Protein AF-A0A9P9FZH4-F1 (afdb_monomer)

Solvent-accessible surface area (backbone atoms only — not comparable to full-atom values): 9993 Å² total; per-residue (Å²): 110,67,66,57,53,44,53,37,50,55,49,49,55,73,72,46,87,49,68,69,57,41,52,52,48,51,55,50,45,52,50,50,52,54,50,51,53,52,52,52,53,48,64,69,59,36,30,50,53,58,65,38,77,80,45,44,87,72,70,79,65,95,58,54,59,61,61,64,65,61,56,51,52,54,56,50,53,52,49,52,53,52,47,54,51,64,53,46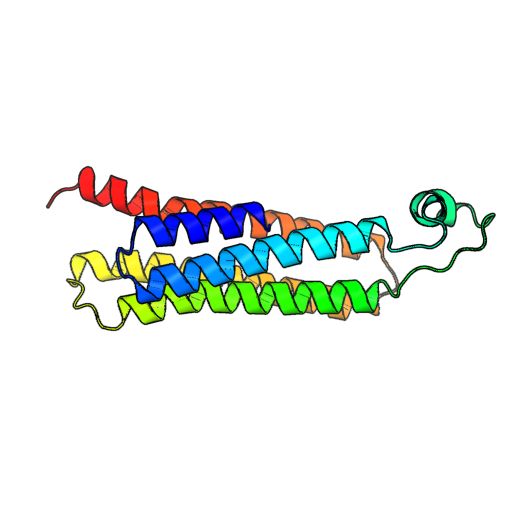,52,59,52,67,67,49,68,82,51,92,70,58,75,89,60,43,61,64,54,51,51,55,50,51,52,50,51,51,52,49,51,52,55,50,52,51,51,53,48,56,66,57,52,77,76,50,97,57,65,72,67,52,52,53,56,52,50,52,55,52,50,53,50,52,53,53,50,50,53,61,49,47,47,66,57,50,51,56,50,48,56,64,76,54,76,125

Organism: Fusarium solani (NCBI:txid169388)

Sequence (174 aa):
MATTKISIQLGFLRIFPSTTFRRLVISCIVFTVVWGVVSSIIFMLQCKPVSFVWRGWTGMESGSCLSTSALIWSTSVIAIITDILMLTMPVFQLWPLPIPLRKKPLVIFMLCIGLFVTIISIIRLYAIARYQYSTNMTYNVTSLALWSVIEADMSGVCACLPQARLLLSRWFPK

Nearest PDB structures (foldseek):
  8dt0-assembly1_A  TM=6.603E-01  e=5.816E+00  synthetic construct
  8dt0-assembly2_B  TM=6.629E-01  e=6.144E+00  synthetic construct
  5o0t-assembly1_A  TM=4.994E-01  e=7.651E+00  Cylindrospermum stagnale PCC 7417

Radius of gyration: 20.05 Å; Cα contacts (8 Å, |Δi|>4): 86; chains: 1; bounding box: 49×26×64 Å

Structure (mmCIF, N/CA/C/O backbone):
data_AF-A0A9P9FZH4-F1
#
_entry.id   AF-A0A9P9FZH4-F1
#
loop_
_atom_site.group_PDB
_atom_site.id
_atom_site.type_symbol
_atom_site.label_atom_id
_atom_site.label_alt_id
_atom_site.label_comp_id
_atom_site.label_asym_id
_atom_site.label_entity_id
_atom_site.label_seq_id
_atom_site.pdbx_PDB_ins_code
_atom_site.Cartn_x
_atom_site.Cartn_y
_atom_site.Cartn_z
_atom_site.occupancy
_atom_site.B_iso_or_equiv
_atom_site.auth_seq_id
_atom_site.auth_comp_id
_atom_site.auth_asym_id
_atom_site.auth_atom_id
_atom_site.pdbx_PDB_model_num
ATOM 1 N N . MET A 1 1 ? 2.489 -8.148 -4.907 1.00 63.28 1 MET A N 1
ATOM 2 C CA . MET A 1 1 ? 2.103 -6.796 -4.432 1.00 63.28 1 MET A CA 1
ATOM 3 C C . MET A 1 1 ? 0.627 -6.490 -4.665 1.00 63.28 1 MET A C 1
ATOM 5 O O . MET A 1 1 ? -0.042 -6.135 -3.710 1.00 63.28 1 MET A O 1
ATOM 9 N N . ALA A 1 2 ? 0.069 -6.657 -5.872 1.00 69.50 2 ALA A N 1
ATOM 10 C CA . ALA A 1 2 ? -1.365 -6.397 -6.088 1.00 69.50 2 ALA A CA 1
ATOM 11 C C . ALA A 1 2 ? -2.283 -7.245 -5.176 1.00 69.50 2 ALA A C 1
ATOM 13 O O . ALA A 1 2 ? -3.222 -6.722 -4.587 1.00 69.50 2 ALA A O 1
ATOM 14 N N . THR A 1 3 ? -1.962 -8.526 -4.975 1.00 73.94 3 THR A N 1
ATOM 15 C CA . THR A 1 3 ? -2.713 -9.443 -4.100 1.00 73.94 3 THR A CA 1
ATOM 16 C C . THR A 1 3 ? -2.743 -9.010 -2.633 1.00 73.94 3 THR A C 1
ATOM 18 O O . THR A 1 3 ? -3.805 -9.037 -2.021 1.00 73.94 3 THR A O 1
ATOM 21 N N . THR A 1 4 ? -1.621 -8.552 -2.067 1.00 74.12 4 THR A N 1
ATOM 22 C CA . THR A 1 4 ? -1.583 -8.046 -0.683 1.00 74.12 4 THR A CA 1
ATOM 23 C C . THR A 1 4 ? -2.388 -6.756 -0.532 1.00 74.12 4 THR A C 1
ATOM 25 O O . THR A 1 4 ? -3.141 -6.625 0.432 1.00 74.12 4 THR A O 1
ATOM 28 N N . LYS A 1 5 ? -2.315 -5.843 -1.512 1.00 74.50 5 LYS A N 1
ATOM 29 C CA . LYS A 1 5 ? -3.118 -4.607 -1.518 1.00 74.50 5 LYS A CA 1
ATOM 30 C C . LYS A 1 5 ? -4.622 -4.899 -1.537 1.00 74.50 5 LYS A C 1
ATOM 32 O O . LYS A 1 5 ? -5.367 -4.335 -0.735 1.00 74.50 5 LYS A O 1
ATOM 37 N N . ILE A 1 6 ? -5.048 -5.841 -2.380 1.00 81.25 6 ILE A N 1
ATOM 38 C CA . ILE A 1 6 ? -6.447 -6.283 -2.461 1.00 81.25 6 ILE A CA 1
ATOM 39 C C . ILE A 1 6 ? -6.897 -6.902 -1.130 1.00 81.25 6 ILE A C 1
ATOM 41 O O . ILE A 1 6 ? -7.966 -6.553 -0.633 1.00 81.25 6 ILE A O 1
ATOM 45 N N . SER A 1 7 ? -6.080 -7.755 -0.501 1.00 82.00 7 SER A N 1
ATOM 46 C CA . SER A 1 7 ? -6.400 -8.344 0.810 1.00 82.00 7 SER A CA 1
ATOM 47 C C . SER A 1 7 ? -6.629 -7.286 1.896 1.00 82.00 7 SER A C 1
ATOM 49 O O . SER A 1 7 ? -7.578 -7.400 2.674 1.00 82.00 7 SER A O 1
ATOM 51 N N . ILE A 1 8 ? -5.809 -6.229 1.932 1.00 78.44 8 ILE A N 1
ATOM 52 C CA . ILE A 1 8 ? -5.971 -5.114 2.880 1.00 78.44 8 ILE A CA 1
ATOM 53 C C . ILE A 1 8 ? -7.282 -4.359 2.613 1.00 78.44 8 ILE A C 1
ATOM 55 O O . ILE A 1 8 ? -8.052 -4.110 3.541 1.00 78.44 8 ILE A O 1
ATOM 59 N N . GLN A 1 9 ? -7.575 -4.039 1.348 1.00 80.06 9 GLN A N 1
ATOM 60 C CA . GLN A 1 9 ? -8.806 -3.341 0.954 1.00 80.06 9 GLN A CA 1
ATOM 61 C C . GLN A 1 9 ? -10.068 -4.168 1.266 1.00 80.06 9 GLN A C 1
ATOM 63 O O . GLN A 1 9 ? -11.061 -3.633 1.764 1.00 80.06 9 GLN A O 1
ATOM 68 N N . LEU A 1 10 ? -10.025 -5.486 1.056 1.00 80.75 10 LEU A N 1
ATOM 69 C CA . LEU A 1 10 ? -11.089 -6.404 1.479 1.00 80.75 10 LEU A CA 1
ATOM 70 C C . LEU A 1 10 ? -11.243 -6.430 3.008 1.00 80.75 10 LEU A C 1
ATOM 72 O O . LEU A 1 10 ? -12.362 -6.467 3.521 1.00 80.75 10 LEU A O 1
ATOM 76 N N . GLY A 1 11 ? -10.133 -6.344 3.745 1.00 74.81 11 GLY A N 1
ATOM 77 C CA . GLY A 1 11 ? -10.140 -6.149 5.193 1.00 74.81 11 GLY A CA 1
ATOM 78 C C . GLY A 1 11 ? -10.876 -4.870 5.605 1.00 74.81 11 GLY A C 1
ATOM 79 O O . GLY A 1 11 ? -11.726 -4.915 6.494 1.00 74.81 11 GLY A O 1
ATOM 80 N N . PHE A 1 12 ? -10.625 -3.749 4.922 1.00 75.50 12 PHE A N 1
ATOM 81 C CA . PHE A 1 12 ? -11.320 -2.481 5.176 1.00 75.50 12 PHE A CA 1
ATOM 82 C C . PHE A 1 12 ? -12.830 -2.570 4.941 1.00 75.50 12 PHE A C 1
ATOM 84 O O . PHE A 1 12 ? -13.594 -2.076 5.771 1.00 75.50 12 PHE A O 1
ATOM 91 N N . LEU A 1 13 ? -13.265 -3.261 3.882 1.00 78.12 13 LEU A N 1
ATOM 92 C CA . LEU A 1 13 ? -14.685 -3.521 3.610 1.00 78.12 13 LEU A CA 1
ATOM 93 C C . LEU A 1 13 ? -15.382 -4.308 4.725 1.00 78.12 13 LEU A C 1
ATOM 95 O O . LEU A 1 13 ? -16.578 -4.132 4.944 1.00 78.12 13 LEU A O 1
ATOM 99 N N . ARG A 1 14 ? -14.648 -5.176 5.429 1.00 76.19 14 ARG A N 1
ATOM 100 C CA . ARG A 1 14 ? -15.184 -5.968 6.543 1.00 76.19 14 ARG A CA 1
ATOM 101 C C . ARG A 1 14 ? -15.272 -5.176 7.850 1.00 76.19 14 ARG A C 1
ATOM 103 O O . ARG A 1 14 ? -16.124 -5.476 8.679 1.00 76.19 14 ARG A O 1
ATOM 110 N N . ILE A 1 15 ? -14.383 -4.204 8.054 1.00 72.75 15 ILE A N 1
ATOM 111 C CA . ILE A 1 15 ? -14.270 -3.444 9.310 1.00 72.75 15 ILE A CA 1
ATOM 112 C C . ILE A 1 15 ? -15.222 -2.250 9.336 1.00 72.75 15 ILE A C 1
ATOM 114 O O . ILE A 1 15 ? -15.811 -1.961 10.376 1.00 72.75 15 ILE A O 1
ATOM 118 N N . PHE A 1 16 ? -15.360 -1.546 8.212 1.00 72.69 16 PHE A N 1
ATOM 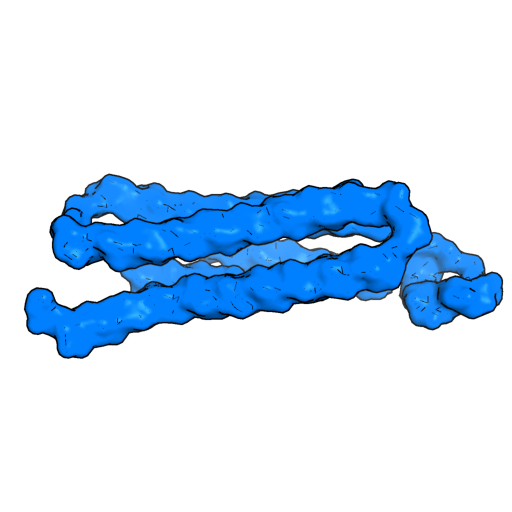119 C CA . PHE A 1 16 ? -16.130 -0.311 8.136 1.00 72.69 16 PHE A CA 1
ATOM 120 C C . PHE A 1 16 ? -17.433 -0.535 7.354 1.00 72.69 16 PHE A C 1
ATOM 122 O O . PHE A 1 16 ? -17.391 -0.701 6.136 1.00 72.69 16 PHE A O 1
ATOM 129 N N . PRO A 1 17 ? -18.605 -0.501 8.014 1.00 68.69 17 PRO A N 1
ATOM 130 C CA . PRO A 1 17 ? -19.893 -0.735 7.358 1.00 68.69 17 PRO A CA 1
ATOM 131 C C . PRO A 1 17 ? -20.431 0.478 6.573 1.00 68.69 17 PRO A C 1
ATOM 133 O O . PRO A 1 17 ? -21.545 0.425 6.055 1.00 68.69 17 PRO A O 1
ATOM 136 N N . SER A 1 18 ? -19.693 1.591 6.481 1.00 79.19 18 SER A N 1
ATOM 137 C CA . SER A 1 18 ? -20.186 2.818 5.847 1.00 79.19 18 SER A CA 1
ATOM 138 C C . SER A 1 18 ? -20.304 2.673 4.320 1.00 79.19 18 SER A C 1
ATOM 140 O O . SER A 1 18 ? -19.391 2.224 3.625 1.00 79.19 18 SER A O 1
ATOM 142 N N . THR A 1 19 ? -21.456 3.067 3.769 1.00 78.88 19 THR A N 1
ATOM 143 C CA . THR A 1 19 ? -21.816 2.837 2.356 1.00 78.88 19 THR A CA 1
ATOM 144 C C . THR A 1 19 ? -20.996 3.676 1.372 1.00 78.88 19 THR A C 1
ATOM 146 O O . THR A 1 19 ? -20.657 3.199 0.286 1.00 78.88 19 THR A O 1
ATOM 149 N N . THR A 1 20 ? -20.640 4.910 1.740 1.00 80.25 20 THR A N 1
ATOM 150 C CA . THR A 1 20 ? -19.774 5.792 0.936 1.00 80.25 20 THR A CA 1
ATOM 151 C C . THR A 1 20 ? -18.342 5.267 0.889 1.00 80.25 20 THR A C 1
ATOM 153 O O . THR A 1 20 ? -17.756 5.161 -0.186 1.00 80.25 20 THR A O 1
ATOM 156 N N . PHE A 1 21 ? -17.807 4.845 2.037 1.00 80.06 21 PHE A N 1
ATOM 157 C CA . PHE A 1 21 ? -16.478 4.245 2.135 1.00 80.06 21 PHE A CA 1
ATOM 158 C C . PHE A 1 21 ? -16.396 2.935 1.352 1.00 80.06 21 PHE A C 1
ATOM 160 O O . PHE A 1 21 ? -15.462 2.728 0.586 1.00 80.06 21 PHE A O 1
ATOM 167 N N . ARG A 1 22 ? -17.421 2.083 1.462 1.00 83.38 22 ARG A N 1
ATOM 168 C CA . ARG A 1 22 ? -17.516 0.836 0.698 1.00 83.38 22 ARG A CA 1
ATOM 169 C C . ARG A 1 22 ? -17.435 1.071 -0.810 1.00 83.38 22 ARG A C 1
ATOM 171 O O . ARG A 1 22 ? -16.709 0.347 -1.484 1.00 83.38 22 ARG A O 1
ATOM 178 N N . ARG A 1 23 ? -18.132 2.085 -1.338 1.00 85.81 23 ARG A N 1
ATOM 179 C CA . ARG A 1 23 ? -18.036 2.447 -2.763 1.00 85.81 23 ARG A CA 1
ATOM 180 C C . ARG A 1 23 ? -16.624 2.887 -3.145 1.00 85.81 23 ARG A C 1
ATOM 182 O O . ARG A 1 23 ? -16.103 2.384 -4.133 1.00 85.81 23 ARG A O 1
ATOM 189 N N . LEU A 1 24 ? -15.989 3.745 -2.343 1.00 85.50 24 LEU A N 1
ATOM 190 C CA . LEU A 1 24 ? -14.608 4.179 -2.586 1.00 85.50 24 LEU A CA 1
ATOM 191 C C . LEU A 1 24 ? -13.628 2.998 -2.586 1.00 85.50 24 LEU A C 1
ATOM 193 O O . LEU A 1 24 ? -12.857 2.848 -3.527 1.00 85.50 24 LEU A O 1
ATOM 197 N N . VAL A 1 25 ? -13.696 2.117 -1.584 1.00 85.81 25 VAL A N 1
ATOM 198 C CA . VAL A 1 25 ? -12.810 0.946 -1.489 1.00 85.81 25 VAL A CA 1
ATOM 199 C C . VAL A 1 25 ? -13.001 0.003 -2.677 1.00 85.81 25 VAL A C 1
ATOM 201 O O . VAL A 1 25 ? -12.013 -0.443 -3.256 1.00 85.81 25 VAL A O 1
ATOM 204 N N . ILE A 1 26 ? -14.245 -0.272 -3.085 1.00 86.88 26 ILE A N 1
ATOM 205 C CA . ILE A 1 26 ? -14.526 -1.120 -4.254 1.00 86.88 26 ILE A CA 1
ATOM 206 C C . ILE A 1 26 ? -13.953 -0.495 -5.529 1.00 86.88 26 ILE A C 1
ATOM 208 O O . ILE A 1 26 ? -13.287 -1.199 -6.286 1.00 86.88 26 ILE A O 1
ATOM 212 N N . SER A 1 27 ? -14.132 0.812 -5.746 1.00 88.56 27 SER A N 1
ATOM 213 C CA . SER A 1 27 ? -13.535 1.510 -6.893 1.00 88.56 27 SER A CA 1
ATOM 214 C C . SER A 1 27 ? -12.013 1.348 -6.933 1.00 88.56 27 SER A C 1
ATOM 216 O O . SER A 1 27 ? -11.436 1.122 -7.994 1.00 88.56 27 SER A O 1
ATOM 218 N N . CYS A 1 28 ? -11.352 1.391 -5.776 1.00 86.62 28 CYS A N 1
ATOM 219 C CA . CYS A 1 28 ? -9.901 1.237 -5.678 1.00 86.62 28 CYS A CA 1
ATOM 220 C C . CYS A 1 28 ? -9.426 -0.200 -5.871 1.00 86.62 28 CYS A C 1
ATOM 222 O O . CYS A 1 28 ? -8.361 -0.407 -6.453 1.00 86.62 28 CYS A O 1
ATOM 224 N N . ILE A 1 29 ? -10.211 -1.187 -5.435 1.00 86.44 29 ILE A N 1
ATOM 225 C CA . ILE A 1 29 ? -9.956 -2.601 -5.734 1.00 86.44 29 ILE A CA 1
ATOM 226 C C . ILE A 1 29 ? -10.036 -2.817 -7.244 1.00 86.44 29 ILE A C 1
ATOM 228 O O . ILE A 1 29 ? -9.096 -3.350 -7.830 1.00 86.44 29 ILE A O 1
ATOM 232 N N . VAL A 1 30 ? -11.116 -2.356 -7.885 1.00 90.00 30 VAL A N 1
ATOM 233 C CA . VAL A 1 30 ? -11.301 -2.482 -9.339 1.00 90.00 30 VAL A CA 1
ATOM 234 C C . VAL A 1 30 ? -10.144 -1.819 -10.079 1.00 90.00 30 VAL A C 1
ATOM 236 O O . VAL A 1 30 ? -9.533 -2.451 -10.936 1.00 90.00 30 VAL A O 1
ATOM 239 N N . PHE A 1 31 ? -9.776 -0.593 -9.701 1.00 89.56 31 PHE A N 1
ATOM 240 C CA . PHE A 1 31 ? -8.636 0.109 -10.289 1.00 89.56 31 PHE A CA 1
ATOM 241 C C . PHE A 1 31 ? -7.326 -0.682 -10.148 1.00 89.56 31 PHE A C 1
ATOM 243 O O . PHE A 1 31 ? -6.590 -0.842 -11.118 1.00 89.56 31 PHE A O 1
ATOM 250 N N . THR A 1 32 ? -7.058 -1.226 -8.958 1.00 86.62 32 THR A N 1
ATOM 251 C CA . THR A 1 32 ? -5.836 -1.994 -8.672 1.00 86.62 32 THR A CA 1
ATOM 252 C C . THR A 1 32 ? -5.776 -3.288 -9.487 1.00 86.62 32 THR A C 1
ATOM 254 O O . THR A 1 32 ? -4.718 -3.639 -10.007 1.00 86.62 32 THR A O 1
ATOM 257 N N . VAL A 1 33 ? -6.908 -3.985 -9.630 1.00 87.88 33 VAL A N 1
ATOM 258 C CA . VAL A 1 33 ? -7.020 -5.206 -10.441 1.00 87.88 33 VAL A CA 1
ATOM 259 C C . VAL A 1 33 ? -6.808 -4.890 -11.917 1.00 87.88 33 VAL A C 1
ATOM 261 O O . VAL A 1 33 ? -5.969 -5.520 -12.555 1.00 87.88 33 VAL A O 1
ATOM 264 N N . VAL A 1 34 ? -7.515 -3.890 -12.449 1.00 89.62 34 VAL A N 1
ATOM 265 C CA . VAL A 1 34 ? -7.397 -3.483 -13.856 1.00 89.62 34 VAL A CA 1
ATOM 266 C C . VAL A 1 34 ? -5.961 -3.077 -14.169 1.00 89.62 34 VAL A C 1
ATOM 268 O O . VAL A 1 34 ? -5.376 -3.586 -15.123 1.00 89.62 34 VAL A O 1
ATOM 271 N N . TRP A 1 35 ? -5.355 -2.230 -13.334 1.00 86.56 35 TRP A N 1
ATOM 272 C CA . TRP A 1 35 ? -3.967 -1.818 -13.518 1.00 86.56 35 TRP A CA 1
ATOM 273 C C . TRP A 1 35 ? -2.985 -2.995 -13.431 1.00 86.56 35 TRP A C 1
ATOM 275 O O . TRP A 1 35 ? -2.056 -3.092 -14.234 1.00 86.56 35 TRP A O 1
ATOM 285 N N . GLY A 1 36 ? -3.197 -3.926 -12.497 1.00 83.44 36 GLY A N 1
ATOM 286 C CA . GLY A 1 36 ? -2.380 -5.134 -12.369 1.00 83.44 36 GLY A CA 1
ATOM 287 C C . GLY A 1 36 ? -2.440 -6.028 -13.611 1.00 83.44 36 GLY A C 1
ATOM 288 O O . GLY A 1 36 ? -1.410 -6.514 -14.075 1.00 83.44 36 GLY A O 1
ATOM 289 N N . VAL A 1 37 ? -3.627 -6.202 -14.194 1.00 87.56 37 VAL A N 1
ATOM 290 C CA . VAL A 1 37 ? -3.810 -6.985 -15.425 1.00 87.56 37 VAL A CA 1
ATOM 291 C C . VAL A 1 37 ? -3.160 -6.282 -16.617 1.00 87.56 37 VAL A C 1
ATOM 293 O O . VAL A 1 37 ? -2.382 -6.901 -17.341 1.00 87.56 37 VAL A O 1
ATOM 296 N N . VAL A 1 38 ? -3.411 -4.982 -16.791 1.00 87.38 38 VAL A N 1
ATOM 297 C CA . VAL A 1 38 ? -2.845 -4.186 -17.892 1.00 87.38 38 VAL A CA 1
ATOM 298 C C . VAL A 1 38 ? -1.318 -4.180 -17.840 1.00 87.38 38 VAL A C 1
ATOM 300 O O . VAL A 1 38 ? -0.670 -4.482 -18.840 1.00 87.38 38 VAL A O 1
ATOM 303 N N . SER A 1 39 ? -0.731 -3.904 -16.674 1.00 83.50 39 SER A N 1
ATOM 304 C CA . SER A 1 39 ? 0.727 -3.915 -16.504 1.00 83.50 39 SER A CA 1
ATOM 305 C C . SER A 1 39 ? 1.334 -5.293 -16.776 1.00 83.50 39 SER A C 1
ATOM 307 O O . SER A 1 39 ? 2.373 -5.367 -17.426 1.00 83.50 39 SER A O 1
ATOM 309 N N . SER A 1 40 ? 0.667 -6.381 -16.376 1.00 83.31 40 SER A N 1
ATOM 310 C CA . SER A 1 40 ? 1.119 -7.747 -16.676 1.00 83.31 40 SER A CA 1
ATOM 311 C C . SER A 1 40 ? 1.137 -8.028 -18.182 1.00 83.31 40 SER A C 1
ATOM 313 O O . SER A 1 40 ? 2.109 -8.579 -18.693 1.00 83.31 40 SER A O 1
ATOM 315 N N . ILE A 1 41 ? 0.098 -7.610 -18.911 1.00 84.25 41 ILE A N 1
ATOM 316 C CA . ILE A 1 41 ? 0.022 -7.777 -20.371 1.00 84.25 41 ILE A CA 1
ATOM 317 C C . ILE A 1 41 ? 1.112 -6.956 -21.067 1.00 84.25 41 ILE A C 1
ATOM 319 O O . ILE A 1 41 ? 1.791 -7.464 -21.957 1.00 84.25 41 ILE A O 1
ATOM 323 N N . ILE A 1 42 ? 1.314 -5.706 -20.641 1.00 83.38 42 ILE A N 1
ATOM 324 C CA . ILE A 1 42 ? 2.363 -4.841 -21.191 1.00 83.38 42 ILE A CA 1
ATOM 325 C C . ILE A 1 42 ? 3.746 -5.451 -20.949 1.00 83.38 42 ILE A C 1
ATOM 327 O O . ILE A 1 42 ? 4.571 -5.447 -21.854 1.00 83.38 42 ILE A O 1
ATOM 331 N N . PHE A 1 43 ? 3.987 -6.016 -19.765 1.00 77.44 43 PHE A N 1
ATOM 332 C CA . PHE A 1 43 ? 5.257 -6.663 -19.442 1.00 77.44 43 PHE A CA 1
ATOM 333 C C . PHE A 1 43 ? 5.505 -7.912 -20.301 1.00 77.44 43 PHE A C 1
ATOM 335 O O . PHE A 1 43 ? 6.618 -8.128 -20.773 1.00 77.44 43 PHE A O 1
ATOM 342 N N . MET A 1 44 ? 4.463 -8.704 -20.572 1.00 77.88 44 MET A N 1
ATOM 343 C CA . MET A 1 44 ? 4.546 -9.866 -21.471 1.00 77.88 44 MET A CA 1
ATOM 344 C C . MET A 1 44 ? 4.812 -9.466 -22.930 1.00 77.88 44 MET A C 1
ATOM 346 O O . MET A 1 44 ? 5.491 -10.186 -23.658 1.00 77.88 44 MET A O 1
ATOM 350 N N . LEU A 1 45 ? 4.300 -8.309 -23.359 1.00 79.06 45 LEU A N 1
ATOM 351 C CA . LEU A 1 45 ? 4.411 -7.795 -24.729 1.00 79.06 45 LEU A CA 1
ATOM 352 C C . LEU A 1 45 ? 5.437 -6.658 -24.864 1.00 79.06 45 LEU A C 1
ATOM 354 O O . LEU A 1 45 ? 5.400 -5.904 -25.838 1.00 79.06 45 LEU A O 1
ATOM 358 N N . GLN A 1 46 ? 6.355 -6.527 -23.903 1.00 74.12 46 GLN A N 1
ATOM 359 C CA . GLN A 1 46 ? 7.276 -5.389 -23.827 1.00 74.12 46 GLN A CA 1
ATOM 360 C C . GLN A 1 46 ? 8.293 -5.340 -24.974 1.00 74.12 46 GLN A C 1
ATOM 362 O O . GLN A 1 46 ? 8.828 -4.272 -25.256 1.00 74.12 46 GLN A O 1
ATOM 367 N N . CYS A 1 47 ? 8.553 -6.459 -25.657 1.00 77.81 47 CYS A N 1
ATOM 368 C CA . CYS A 1 47 ? 9.457 -6.513 -26.804 1.00 77.81 47 CYS A CA 1
ATOM 369 C C . CYS A 1 47 ? 8.775 -7.099 -28.037 1.00 77.81 47 CYS A C 1
ATOM 371 O O . CYS A 1 47 ? 7.973 -8.031 -27.946 1.00 77.81 47 CYS A O 1
ATOM 373 N N . LYS A 1 48 ? 9.136 -6.560 -29.205 1.00 73.62 48 LYS A N 1
ATOM 374 C CA . LYS A 1 48 ? 8.757 -7.097 -30.510 1.00 73.62 48 LYS A CA 1
ATOM 375 C C . LYS A 1 48 ? 10.021 -7.492 -31.285 1.00 73.62 48 LYS A C 1
ATOM 377 O O . LYS A 1 48 ? 10.820 -6.605 -31.593 1.00 73.62 48 LYS A O 1
ATOM 382 N N . PRO A 1 49 ? 10.196 -8.778 -31.640 1.00 75.00 49 PRO A N 1
ATOM 383 C CA . PRO A 1 49 ? 9.376 -9.945 -31.271 1.00 75.00 49 PRO A CA 1
ATOM 384 C C . PRO A 1 49 ? 9.518 -10.338 -29.785 1.00 75.00 49 PRO A C 1
ATOM 386 O O . PRO A 1 49 ? 10.525 -10.037 -29.153 1.00 75.00 49 PRO A O 1
ATOM 389 N N . VAL A 1 50 ? 8.532 -11.051 -29.220 1.00 70.44 50 VAL A N 1
ATOM 390 C CA . VAL A 1 50 ? 8.567 -11.511 -27.808 1.00 70.44 50 VAL A CA 1
ATOM 391 C C . VAL A 1 50 ? 9.746 -12.463 -27.549 1.00 70.44 50 VAL A C 1
ATOM 393 O O . VAL A 1 50 ? 10.275 -12.502 -26.439 1.00 70.44 50 VAL A O 1
ATOM 396 N N . SER A 1 51 ? 10.216 -13.183 -28.580 1.00 68.25 51 SER A N 1
ATOM 397 C CA . SER A 1 51 ? 11.426 -14.022 -28.516 1.00 68.25 51 SER A CA 1
ATOM 398 C C . SER A 1 51 ? 12.666 -13.236 -28.089 1.00 68.25 51 SER A C 1
ATOM 400 O O . SER A 1 51 ? 13.548 -13.792 -27.432 1.00 68.25 51 SER A O 1
ATOM 402 N N . PHE A 1 52 ? 12.695 -11.934 -28.380 1.00 68.56 52 PHE A N 1
ATOM 403 C CA . PHE A 1 52 ? 13.817 -11.055 -28.096 1.00 68.56 52 PHE A CA 1
ATOM 404 C C . PHE A 1 52 ? 14.045 -10.834 -26.593 1.00 68.56 52 PHE A C 1
ATOM 406 O O . PHE A 1 52 ? 15.178 -10.603 -26.188 1.00 68.56 52 PHE A O 1
ATOM 413 N N . VAL A 1 53 ? 13.020 -10.994 -25.741 1.00 67.31 53 VAL A N 1
ATOM 414 C CA . VAL A 1 53 ? 13.187 -10.921 -24.273 1.00 67.31 53 VAL A CA 1
ATOM 415 C C . VAL A 1 53 ? 14.186 -11.973 -23.775 1.00 67.31 53 VAL A C 1
ATOM 417 O O . VAL A 1 53 ? 15.002 -11.692 -22.903 1.00 67.31 53 VAL A O 1
ATOM 420 N N . TRP A 1 54 ? 14.137 -13.180 -24.342 1.00 67.88 54 TRP A N 1
ATOM 421 C CA . TRP A 1 54 ? 14.922 -14.337 -23.891 1.00 67.88 54 TRP A CA 1
ATOM 422 C C . TRP A 1 54 ? 16.170 -14.556 -24.748 1.00 67.88 54 TRP A C 1
ATOM 424 O O . TRP A 1 54 ? 17.178 -15.062 -24.264 1.00 67.88 54 TRP A O 1
ATOM 434 N N . ARG A 1 55 ? 16.104 -14.183 -26.033 1.00 65.81 55 ARG A N 1
ATOM 435 C CA . ARG A 1 55 ? 17.187 -14.374 -27.008 1.00 65.81 55 ARG A CA 1
ATOM 436 C C . ARG A 1 55 ? 18.025 -13.124 -27.253 1.00 65.81 55 ARG A C 1
ATOM 438 O O . ARG A 1 55 ? 19.105 -13.246 -27.817 1.00 65.81 55 ARG A O 1
ATOM 445 N N . GLY A 1 56 ? 17.607 -11.947 -26.788 1.00 61.44 56 GLY A N 1
ATOM 446 C CA . GLY A 1 56 ? 18.301 -10.678 -27.036 1.00 61.44 56 GLY A CA 1
ATOM 447 C C . GLY A 1 56 ? 19.745 -10.628 -26.522 1.00 61.44 56 GLY A C 1
ATOM 448 O O . GLY A 1 56 ? 20.579 -9.977 -27.142 1.00 61.44 56 GLY A O 1
ATOM 449 N N . TRP A 1 57 ? 20.080 -11.392 -25.470 1.00 64.25 57 TRP A N 1
ATOM 450 C CA . TRP A 1 57 ? 21.468 -11.590 -25.012 1.00 64.25 57 TRP A CA 1
ATOM 451 C C . TRP A 1 57 ? 22.383 -12.080 -26.141 1.00 64.25 57 TRP A C 1
ATOM 453 O O . TRP A 1 57 ? 23.552 -11.710 -26.194 1.00 64.25 57 TRP A O 1
ATOM 463 N N . THR A 1 58 ? 21.887 -12.956 -27.022 1.00 64.62 58 THR A N 1
ATOM 464 C CA . THR A 1 58 ? 22.724 -13.649 -28.019 1.00 64.62 58 THR A CA 1
ATOM 465 C C . THR A 1 58 ? 23.187 -12.751 -29.165 1.00 64.62 58 THR A C 1
ATOM 467 O O . THR A 1 58 ? 24.017 -13.182 -29.959 1.00 64.62 58 THR A O 1
ATOM 470 N N . GLY A 1 59 ? 22.675 -11.517 -29.267 1.00 62.41 59 GLY A N 1
ATOM 471 C CA . GLY A 1 59 ? 23.076 -10.542 -30.289 1.00 62.41 59 GLY A CA 1
ATOM 472 C C . GLY A 1 59 ? 22.702 -10.913 -31.732 1.00 62.41 59 GLY A C 1
ATOM 473 O O . GLY A 1 59 ? 23.037 -10.170 -32.647 1.00 62.41 59 GLY A O 1
ATOM 474 N N . MET A 1 60 ? 22.018 -12.044 -31.944 1.00 58.47 60 MET A N 1
ATOM 475 C CA . MET A 1 60 ? 21.687 -12.599 -33.266 1.00 58.47 60 MET A CA 1
ATOM 476 C C . MET A 1 60 ? 20.316 -12.169 -33.809 1.00 58.47 60 MET A C 1
ATOM 478 O O . MET A 1 60 ? 20.092 -12.250 -35.012 1.00 58.47 60 MET A O 1
ATOM 482 N N . GLU A 1 61 ? 19.397 -11.710 -32.956 1.00 59.00 61 GLU A N 1
ATOM 483 C CA . GLU A 1 61 ? 18.071 -11.231 -33.372 1.00 59.00 61 GLU A CA 1
ATOM 484 C C . GLU A 1 61 ? 18.021 -9.695 -33.298 1.00 59.00 61 GLU A C 1
ATOM 486 O O . GLU A 1 61 ? 18.507 -9.100 -32.341 1.00 59.00 61 GLU A O 1
ATOM 491 N N . SER A 1 62 ? 17.430 -9.034 -34.294 1.00 58.78 62 SER A N 1
ATOM 492 C CA . SER A 1 62 ? 17.143 -7.596 -34.270 1.00 58.78 62 SER A CA 1
ATOM 493 C C . SER A 1 62 ? 15.708 -7.372 -33.789 1.00 58.78 62 SER A C 1
ATOM 495 O O . SER A 1 62 ? 14.739 -7.610 -34.508 1.00 58.78 62 SER A O 1
ATOM 497 N N . GLY A 1 63 ? 15.568 -6.937 -32.537 1.00 64.50 63 GLY A N 1
ATOM 498 C CA . GLY A 1 63 ? 14.284 -6.635 -31.908 1.00 64.50 63 GLY A CA 1
ATOM 499 C C . GLY A 1 63 ? 14.267 -5.240 -31.295 1.00 64.50 63 GLY A C 1
ATOM 500 O O . GLY A 1 63 ? 15.306 -4.683 -30.944 1.00 64.50 63 GLY A O 1
ATOM 501 N N . SER A 1 64 ? 13.072 -4.669 -31.161 1.00 66.00 64 SER A N 1
ATOM 502 C CA . SER A 1 64 ? 12.865 -3.403 -30.459 1.00 66.00 64 SER A CA 1
ATOM 503 C C . SER A 1 64 ? 11.985 -3.646 -29.238 1.00 66.00 64 SER A C 1
ATOM 505 O O . SER A 1 64 ? 10.916 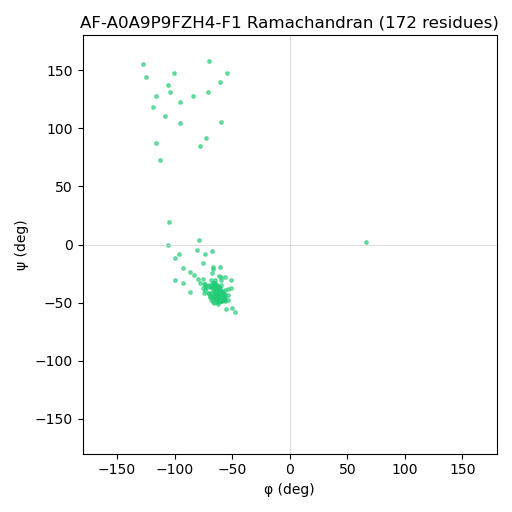-4.258 -29.332 1.00 66.00 64 SER A O 1
ATOM 507 N N . CYS A 1 65 ? 12.450 -3.190 -28.078 1.00 72.94 65 CYS A N 1
ATOM 508 C CA . CYS A 1 65 ? 11.679 -3.207 -26.842 1.00 72.94 65 CYS A CA 1
ATOM 509 C C . CYS A 1 65 ? 11.098 -1.824 -26.567 1.00 72.94 65 CYS A C 1
ATOM 511 O O . CYS A 1 65 ? 11.718 -0.804 -26.876 1.00 72.94 65 CYS A O 1
ATOM 513 N N . LEU A 1 66 ? 9.921 -1.791 -25.940 1.00 68.69 66 LEU A N 1
ATOM 514 C CA . LEU A 1 66 ? 9.446 -0.584 -25.283 1.00 68.69 66 LEU A CA 1
ATOM 515 C C . LEU A 1 66 ? 10.503 -0.109 -24.287 1.00 68.69 66 LEU A C 1
ATOM 517 O O . LEU A 1 66 ? 11.218 -0.906 -23.679 1.00 68.69 66 LEU A O 1
ATOM 521 N N . SER A 1 67 ? 10.585 1.206 -24.108 1.00 69.25 67 SER A N 1
ATOM 522 C CA . SER A 1 67 ? 11.507 1.804 -23.156 1.00 69.25 67 SER A CA 1
ATOM 523 C C . SER A 1 67 ? 11.197 1.297 -21.745 1.00 69.25 67 SER A C 1
ATOM 525 O O . SER A 1 67 ? 10.235 1.718 -21.101 1.00 69.25 67 SER A O 1
ATOM 527 N N . THR A 1 68 ? 12.046 0.398 -21.244 1.00 68.31 68 THR A N 1
ATOM 528 C CA . THR A 1 68 ? 11.957 -0.182 -19.896 1.00 68.31 68 THR A CA 1
ATOM 529 C C . THR A 1 68 ? 11.819 0.915 -18.840 1.00 68.31 68 THR A C 1
ATOM 531 O O . THR A 1 68 ? 11.022 0.812 -17.914 1.00 68.31 68 THR A O 1
ATOM 534 N N . SER A 1 69 ? 12.514 2.031 -19.059 1.00 67.44 69 SER A N 1
ATOM 535 C CA . SER A 1 69 ? 12.396 3.284 -18.319 1.00 67.44 69 SER A CA 1
ATOM 536 C C . SER A 1 69 ? 10.949 3.774 -18.176 1.00 67.44 69 SER A C 1
ATOM 538 O O . SER A 1 69 ? 10.484 3.990 -17.062 1.00 67.44 69 SER A O 1
ATOM 540 N N . ALA A 1 70 ? 10.207 3.926 -19.276 1.00 72.94 70 ALA A N 1
ATOM 541 C CA . ALA A 1 70 ? 8.847 4.466 -19.238 1.00 72.94 70 ALA A CA 1
ATOM 542 C C . ALA A 1 70 ? 7.867 3.510 -18.540 1.00 72.94 70 ALA A C 1
ATOM 544 O O . ALA A 1 70 ? 6.984 3.945 -17.794 1.00 72.94 70 ALA A O 1
ATOM 545 N N . LEU A 1 71 ? 8.050 2.201 -18.732 1.00 73.44 71 LEU A N 1
ATOM 546 C CA . LEU A 1 71 ? 7.258 1.173 -18.055 1.00 73.44 71 LEU A CA 1
ATOM 547 C C . LEU A 1 71 ? 7.493 1.179 -16.545 1.00 73.44 71 LEU A C 1
ATOM 549 O O . LEU A 1 71 ? 6.545 1.149 -15.760 1.00 73.44 71 LEU A O 1
ATOM 553 N N . ILE A 1 72 ? 8.750 1.281 -16.127 1.00 71.31 72 ILE A N 1
ATOM 554 C CA . ILE A 1 72 ? 9.117 1.346 -14.714 1.00 71.31 72 ILE A CA 1
ATOM 555 C C . ILE A 1 72 ? 8.568 2.623 -14.067 1.00 71.31 72 ILE A C 1
ATOM 557 O O . ILE A 1 72 ? 7.968 2.555 -12.995 1.00 71.31 72 ILE A O 1
ATOM 561 N N . TRP A 1 73 ? 8.713 3.780 -14.715 1.00 76.50 73 TRP A N 1
ATOM 562 C CA . TRP A 1 73 ? 8.206 5.047 -14.181 1.00 76.50 73 TRP A CA 1
ATOM 563 C C . TRP A 1 73 ? 6.683 5.038 -14.017 1.00 76.50 73 TRP A C 1
ATOM 565 O O . TRP A 1 73 ? 6.179 5.342 -12.937 1.00 76.50 73 TRP A O 1
ATOM 575 N N . SER A 1 74 ? 5.944 4.633 -15.053 1.00 79.44 74 SER A N 1
ATOM 576 C CA . SER A 1 74 ? 4.474 4.600 -15.017 1.00 79.44 74 SER A CA 1
ATOM 577 C C . SER A 1 74 ? 3.934 3.649 -13.946 1.00 79.44 74 SER A C 1
ATOM 579 O O . SER A 1 74 ? 3.080 4.032 -13.142 1.00 79.44 74 SER A O 1
ATOM 581 N N . THR A 1 75 ? 4.467 2.427 -13.879 1.00 78.06 75 THR A N 1
ATOM 582 C CA . THR A 1 75 ? 4.058 1.436 -12.871 1.00 78.06 75 THR A CA 1
ATOM 583 C C . THR A 1 75 ? 4.393 1.880 -11.452 1.00 78.06 75 THR A C 1
ATOM 585 O O . THR A 1 75 ? 3.584 1.673 -10.545 1.00 78.06 75 THR A O 1
ATOM 588 N N . SER A 1 76 ? 5.531 2.546 -11.254 1.00 75.12 76 SER A N 1
ATOM 589 C CA . SER A 1 76 ? 5.951 2.989 -9.926 1.00 75.12 76 SER A CA 1
ATOM 590 C C . SER A 1 76 ? 5.167 4.207 -9.428 1.00 75.12 76 SER A C 1
ATOM 592 O O . SER A 1 76 ? 4.799 4.252 -8.255 1.00 75.12 76 SER A O 1
ATOM 594 N N . VAL A 1 77 ? 4.832 5.160 -10.307 1.00 80.69 77 VAL A N 1
ATOM 595 C CA . VAL A 1 77 ? 3.957 6.297 -9.961 1.00 80.69 77 VAL A CA 1
ATOM 596 C C . VAL A 1 77 ? 2.583 5.799 -9.519 1.00 80.69 77 VAL A C 1
ATOM 598 O O . VAL A 1 77 ? 2.076 6.212 -8.476 1.00 80.69 77 VAL A O 1
ATOM 601 N N . ILE A 1 78 ? 1.991 4.864 -10.265 1.00 82.88 78 ILE A N 1
ATOM 602 C CA . ILE A 1 78 ? 0.670 4.326 -9.924 1.00 82.88 78 ILE A CA 1
ATOM 603 C C . ILE A 1 78 ? 0.724 3.506 -8.635 1.00 82.88 78 ILE A C 1
ATOM 605 O O . ILE A 1 78 ? -0.191 3.604 -7.815 1.00 82.88 78 ILE A O 1
ATOM 609 N N . ALA A 1 79 ? 1.812 2.768 -8.396 1.00 77.12 79 ALA A N 1
ATOM 610 C CA . ALA A 1 79 ? 2.022 2.092 -7.122 1.00 77.12 79 ALA A CA 1
ATOM 611 C C . ALA A 1 79 ? 1.976 3.086 -5.947 1.00 77.12 79 ALA A C 1
ATOM 613 O O . ALA A 1 79 ? 1.181 2.879 -5.031 1.00 77.12 79 ALA A O 1
ATOM 614 N N . ILE A 1 80 ? 2.701 4.207 -6.02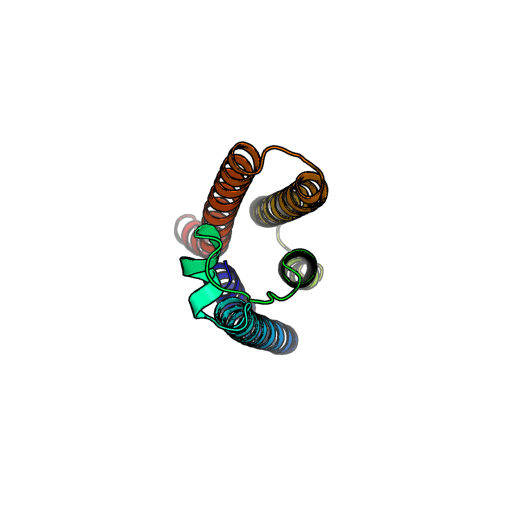7 1.00 79.12 80 ILE A N 1
ATOM 615 C CA . ILE A 1 80 ? 2.712 5.240 -4.977 1.00 79.12 80 ILE A CA 1
ATOM 616 C C . ILE A 1 80 ? 1.331 5.863 -4.779 1.00 79.12 80 ILE A C 1
ATOM 618 O O . ILE A 1 80 ? 0.880 6.001 -3.643 1.00 79.12 80 ILE A O 1
ATOM 622 N N . ILE A 1 81 ? 0.631 6.204 -5.866 1.00 83.62 81 ILE A N 1
ATOM 623 C CA . ILE A 1 81 ? -0.725 6.763 -5.779 1.00 83.62 81 ILE A CA 1
ATOM 624 C C . ILE A 1 81 ? -1.645 5.791 -5.035 1.00 83.62 81 ILE A C 1
ATOM 626 O O . ILE A 1 81 ? -2.357 6.200 -4.119 1.00 83.62 81 ILE A O 1
ATOM 630 N N . THR A 1 82 ? -1.606 4.498 -5.379 1.00 80.88 82 THR A N 1
ATOM 631 C CA . THR A 1 82 ? -2.421 3.488 -4.685 1.00 80.88 82 THR A CA 1
ATOM 632 C C . THR A 1 82 ? -2.050 3.336 -3.210 1.00 80.88 82 THR A C 1
ATOM 634 O O . THR A 1 82 ? -2.947 3.155 -2.390 1.00 80.88 82 THR A O 1
ATOM 637 N N . ASP A 1 83 ? -0.772 3.471 -2.851 1.00 80.06 83 ASP A N 1
ATOM 638 C CA . ASP A 1 83 ? -0.311 3.391 -1.460 1.00 80.06 83 ASP A CA 1
ATOM 639 C C . ASP A 1 83 ? -0.778 4.587 -0.623 1.00 80.06 83 ASP A C 1
ATOM 641 O O . ASP A 1 83 ? -1.328 4.405 0.465 1.00 80.06 83 ASP A O 1
ATOM 645 N N . ILE A 1 84 ? -0.670 5.808 -1.157 1.00 80.88 84 ILE A N 1
ATOM 646 C CA . ILE A 1 84 ? -1.197 7.021 -0.509 1.00 80.88 84 ILE A CA 1
ATOM 647 C C . ILE A 1 84 ? -2.712 6.909 -0.318 1.00 80.88 84 ILE A C 1
ATOM 649 O O . ILE A 1 84 ? -3.249 7.251 0.739 1.00 80.88 84 ILE A O 1
ATOM 653 N N . LEU A 1 85 ? -3.422 6.404 -1.325 1.00 82.00 85 LEU A N 1
ATOM 654 C CA . LEU A 1 85 ? -4.868 6.247 -1.257 1.00 82.00 85 LEU A CA 1
ATOM 655 C C . LEU A 1 85 ? -5.284 5.229 -0.182 1.00 82.00 85 LEU A C 1
ATOM 657 O O . LEU A 1 85 ? -6.212 5.472 0.589 1.00 82.00 85 LEU A O 1
ATOM 661 N N . MET A 1 86 ? -4.565 4.107 -0.089 1.00 77.44 86 MET A N 1
ATOM 662 C CA . MET A 1 86 ? -4.786 3.099 0.951 1.00 77.44 86 MET A CA 1
ATOM 663 C C . MET A 1 86 ? -4.485 3.625 2.355 1.00 77.44 86 MET A C 1
ATOM 665 O O . MET A 1 86 ? -5.165 3.226 3.298 1.00 77.44 86 MET A O 1
ATOM 669 N N . LEU A 1 87 ? -3.506 4.522 2.498 1.00 77.12 87 LEU A N 1
ATOM 670 C CA . LEU A 1 87 ? -3.153 5.139 3.774 1.00 77.12 87 LEU A CA 1
ATOM 671 C C . LEU A 1 87 ? -4.167 6.199 4.221 1.00 77.12 87 LEU A C 1
ATOM 673 O O . LEU A 1 87 ? -4.534 6.270 5.393 1.00 77.12 87 LEU A O 1
ATOM 677 N N . THR A 1 88 ? -4.637 7.022 3.288 1.00 77.31 88 THR A N 1
ATOM 678 C CA . THR A 1 88 ? -5.566 8.123 3.578 1.00 77.31 88 THR A CA 1
ATOM 679 C C . THR A 1 88 ? -6.977 7.632 3.896 1.00 77.31 88 THR A C 1
ATOM 681 O O . THR A 1 88 ? -7.624 8.180 4.789 1.00 77.31 88 THR A O 1
ATOM 684 N N . MET A 1 89 ? -7.442 6.560 3.245 1.00 78.12 89 MET A N 1
ATOM 685 C CA . MET A 1 89 ? -8.762 5.956 3.482 1.00 78.12 89 MET A CA 1
ATOM 686 C C . MET A 1 89 ? -9.111 5.723 4.966 1.00 78.12 89 MET A C 1
ATOM 688 O O . MET A 1 89 ? -10.135 6.243 5.420 1.00 7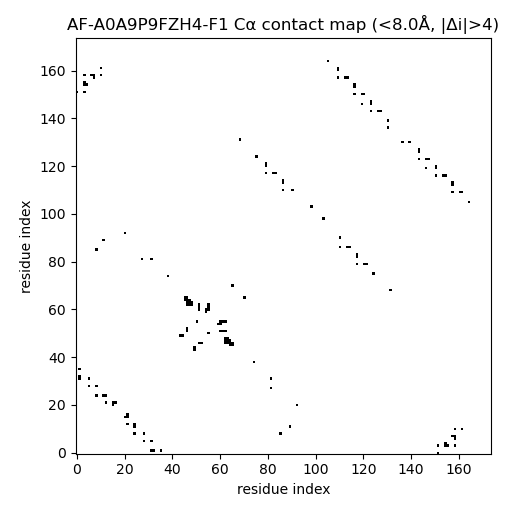8.12 89 MET A O 1
ATOM 692 N N . PRO A 1 90 ? -8.320 4.963 5.749 1.00 70.69 90 PRO A N 1
ATOM 693 C CA . PRO A 1 90 ? -8.629 4.724 7.154 1.00 70.69 90 PRO A CA 1
ATOM 694 C C . PRO A 1 90 ? -8.544 6.006 7.991 1.00 70.69 90 PRO A C 1
ATOM 696 O O . PRO A 1 90 ? -9.336 6.162 8.916 1.00 70.69 90 PRO A O 1
ATOM 699 N N . VAL A 1 91 ? -7.643 6.942 7.664 1.00 73.00 91 VAL A N 1
ATOM 700 C CA . VAL A 1 91 ? -7.493 8.216 8.393 1.00 73.00 91 VAL A CA 1
ATOM 701 C C . VAL A 1 91 ? -8.758 9.060 8.282 1.00 73.00 91 VAL A C 1
ATOM 703 O O . VAL A 1 91 ? -9.296 9.482 9.306 1.00 73.00 91 VAL A O 1
ATOM 706 N N . PHE A 1 92 ? -9.277 9.246 7.065 1.00 72.00 92 PHE A N 1
ATOM 707 C CA . PHE A 1 92 ? -10.509 10.007 6.846 1.00 72.00 92 PHE A CA 1
ATOM 708 C C . PHE A 1 92 ? -11.713 9.379 7.555 1.00 72.00 92 PHE A C 1
ATOM 710 O O . PHE A 1 92 ? -12.549 10.095 8.100 1.00 72.00 92 PHE A O 1
ATOM 717 N N . GLN A 1 93 ? -11.785 8.046 7.604 1.00 70.25 93 GLN A N 1
ATOM 718 C CA . GLN A 1 93 ? -12.888 7.342 8.259 1.00 70.25 93 GLN A CA 1
ATOM 719 C C . GLN A 1 93 ? -12.794 7.371 9.796 1.00 70.25 93 GLN A C 1
ATOM 721 O O . GLN A 1 93 ? -13.820 7.320 10.475 1.00 70.25 93 GLN A O 1
ATOM 726 N N . LEU A 1 94 ? -11.581 7.438 10.354 1.00 70.00 94 LEU A N 1
ATOM 727 C CA . LEU A 1 94 ? -11.340 7.461 11.801 1.00 70.00 94 LEU A CA 1
ATOM 728 C C . LEU A 1 94 ? -11.403 8.872 12.401 1.00 70.00 94 LEU A C 1
ATOM 730 O O . LEU A 1 94 ? -11.683 8.996 13.590 1.00 70.00 94 LEU A O 1
ATOM 734 N N . TRP A 1 95 ? -11.181 9.919 11.602 1.00 69.88 95 TRP A N 1
ATOM 735 C CA . TRP A 1 95 ? -11.199 11.316 12.047 1.00 69.88 95 TRP A CA 1
ATOM 736 C C . TRP A 1 95 ? -12.506 11.764 12.729 1.00 69.88 95 TRP A C 1
ATOM 738 O O . TRP A 1 95 ? -12.428 12.402 13.778 1.00 69.88 95 TRP A O 1
ATOM 748 N N . PRO A 1 96 ? -13.709 11.444 12.207 1.00 69.56 96 PRO A N 1
ATOM 749 C CA . PRO A 1 96 ? -14.955 11.880 12.837 1.00 69.56 96 PRO A CA 1
ATOM 750 C C . PRO A 1 96 ? -15.385 11.011 14.029 1.00 69.56 96 PRO A C 1
ATOM 752 O O . PRO A 1 96 ? -16.396 11.315 14.660 1.00 69.56 96 PRO A O 1
ATOM 755 N N . LEU A 1 97 ? -14.681 9.913 14.339 1.00 69.12 97 LEU A N 1
ATOM 756 C CA . LEU A 1 97 ? -15.147 8.943 15.328 1.00 69.12 97 LEU A CA 1
ATOM 757 C C . LEU A 1 97 ? -14.530 9.220 16.715 1.00 69.12 97 LEU A C 1
ATOM 759 O O . LEU A 1 97 ? -13.305 9.182 16.852 1.00 69.12 97 LEU A O 1
ATOM 763 N N . PRO A 1 98 ? -15.331 9.444 17.777 1.00 67.06 98 PRO A N 1
ATOM 764 C CA . PRO A 1 98 ? -14.809 9.609 19.131 1.00 67.06 98 PRO A CA 1
ATOM 765 C C . PRO A 1 98 ? -14.321 8.257 19.675 1.00 67.06 98 PRO A C 1
ATOM 767 O O . PRO A 1 98 ? -15.077 7.467 20.240 1.00 67.06 98 PRO A O 1
ATOM 770 N N . ILE A 1 99 ? -13.036 7.957 19.469 1.00 71.19 99 ILE A N 1
ATOM 771 C CA . ILE A 1 99 ? -12.408 6.717 19.943 1.00 71.19 99 ILE A CA 1
ATOM 772 C C . ILE A 1 99 ? -11.976 6.897 21.410 1.00 71.19 99 ILE A C 1
ATOM 774 O O . ILE A 1 99 ? -11.224 7.830 21.708 1.00 71.19 99 ILE A O 1
ATOM 778 N N . PRO A 1 100 ? -12.364 5.994 22.332 1.00 75.38 100 PRO A N 1
ATOM 779 C CA . PRO A 1 100 ? -11.905 6.046 23.717 1.00 75.38 100 PRO A CA 1
ATOM 780 C C . PRO A 1 100 ? -10.378 5.911 23.795 1.00 75.38 100 PRO A C 1
ATOM 782 O O . PRO A 1 100 ? -9.783 5.078 23.103 1.00 75.38 100 PRO A O 1
ATOM 785 N N . LEU A 1 101 ? -9.743 6.692 24.678 1.00 74.06 101 LEU A N 1
ATOM 786 C CA . LEU A 1 101 ? -8.278 6.811 24.804 1.00 74.06 101 LEU A CA 1
ATOM 787 C C . LEU A 1 101 ? -7.555 5.457 24.922 1.00 74.06 101 LEU A C 1
ATOM 789 O O . LEU A 1 101 ? -6.459 5.303 24.396 1.00 74.06 101 LEU A O 1
ATOM 793 N N . ARG A 1 102 ? -8.201 4.444 25.514 1.00 71.88 102 ARG A N 1
ATOM 794 C CA . ARG A 1 102 ? -7.660 3.079 25.651 1.00 71.88 102 ARG A CA 1
ATOM 795 C C . ARG A 1 102 ? -7.447 2.349 24.319 1.00 71.88 102 ARG A C 1
ATOM 797 O O . ARG A 1 102 ? -6.539 1.536 24.214 1.00 71.88 102 ARG A O 1
ATOM 804 N N . LYS A 1 103 ? -8.254 2.632 23.288 1.00 70.75 103 LYS A N 1
ATOM 805 C CA . LYS A 1 103 ? -8.119 2.018 21.948 1.00 70.75 103 LYS A CA 1
ATOM 806 C C . LYS A 1 103 ? -7.322 2.886 20.968 1.00 70.75 103 LYS A C 1
ATOM 808 O O . LYS A 1 103 ? -6.984 2.419 19.882 1.00 70.75 103 LYS A O 1
ATOM 813 N N . LYS A 1 104 ? -7.000 4.123 21.358 1.00 75.88 104 LYS A N 1
ATOM 814 C CA . LYS A 1 104 ? -6.237 5.104 20.579 1.00 75.88 104 LYS A CA 1
ATOM 815 C C . LYS A 1 104 ? -4.803 4.655 20.230 1.00 75.88 104 LYS A C 1
ATOM 817 O O . LYS A 1 104 ? -4.459 4.772 19.05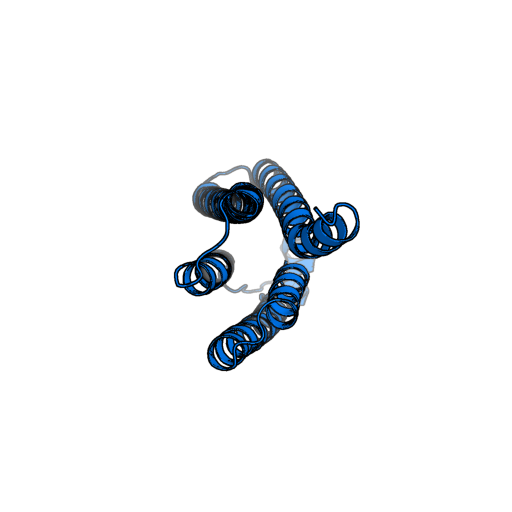5 1.00 75.88 104 LYS A O 1
ATOM 822 N N . PRO A 1 105 ? -3.989 4.073 21.141 1.00 77.44 105 PRO A N 1
ATOM 823 C CA . PRO A 1 105 ? -2.616 3.681 20.800 1.00 77.44 105 PRO A CA 1
ATOM 824 C C . PRO A 1 105 ? -2.555 2.576 19.740 1.00 77.44 105 PRO A C 1
ATOM 826 O O . PRO A 1 105 ? -1.714 2.628 18.851 1.00 77.44 105 PRO A O 1
ATOM 829 N N . LEU A 1 106 ? -3.488 1.620 19.764 1.00 72.25 106 LEU A N 1
ATOM 830 C CA . LEU A 1 106 ? -3.516 0.527 18.788 1.00 72.25 106 LEU A CA 1
ATOM 831 C C . LEU A 1 106 ? -3.837 1.025 17.366 1.00 72.25 106 LEU A C 1
ATOM 833 O O . LEU A 1 106 ? -3.303 0.515 16.387 1.00 72.25 106 LEU A O 1
ATOM 837 N N . VAL A 1 107 ? -4.701 2.038 17.258 1.00 74.38 107 VAL A N 1
ATOM 838 C CA . VAL A 1 107 ? -5.043 2.687 15.983 1.00 74.38 107 VAL A CA 1
ATOM 839 C C . VAL A 1 107 ? -3.869 3.516 15.461 1.00 74.38 107 VAL A C 1
ATOM 841 O O . VAL A 1 107 ? -3.559 3.446 14.275 1.00 74.38 107 VAL A O 1
ATOM 844 N N . ILE A 1 108 ? -3.185 4.250 16.345 1.00 78.25 108 ILE A N 1
ATOM 845 C CA . ILE A 1 108 ? -1.972 5.001 15.993 1.00 78.25 108 ILE A CA 1
ATOM 846 C C . ILE A 1 108 ? -0.883 4.044 15.496 1.00 78.25 108 ILE A C 1
ATOM 848 O O . ILE A 1 108 ? -0.282 4.299 14.460 1.00 78.25 108 ILE A O 1
ATOM 852 N N . PHE A 1 109 ? -0.682 2.909 16.167 1.00 79.75 109 PHE A N 1
ATOM 853 C CA . PHE A 1 109 ? 0.299 1.903 15.758 1.00 79.75 109 PHE A CA 1
ATOM 854 C C . PHE A 1 109 ? 0.024 1.346 14.354 1.00 79.75 109 PHE A C 1
ATOM 856 O O . PHE A 1 109 ? 0.934 1.264 13.533 1.00 79.75 109 PHE A O 1
ATOM 863 N N . MET A 1 110 ? -1.239 1.034 14.041 1.00 75.81 110 MET A N 1
ATOM 864 C CA . MET A 1 110 ? -1.634 0.612 12.691 1.00 75.81 110 MET A CA 1
ATOM 865 C C . MET A 1 110 ? -1.327 1.675 11.634 1.00 75.81 110 MET A C 1
ATOM 867 O O . MET A 1 110 ? -0.847 1.342 10.552 1.00 75.81 110 MET A O 1
ATOM 871 N N . LEU A 1 111 ? -1.584 2.947 11.948 1.00 75.62 111 LEU A N 1
ATOM 872 C CA . LEU A 1 111 ? -1.305 4.053 11.038 1.00 75.62 111 LEU A CA 1
ATOM 873 C C . LEU A 1 111 ? 0.202 4.259 10.832 1.00 75.62 111 LEU A C 1
ATOM 875 O O . LEU A 1 111 ? 0.637 4.457 9.701 1.00 75.62 111 LEU A O 1
ATOM 879 N N . CYS A 1 112 ? 0.998 4.166 11.899 1.00 79.81 112 CYS A N 1
ATOM 880 C CA . CYS A 1 112 ? 2.454 4.273 11.827 1.00 79.81 112 CYS A CA 1
ATOM 881 C C . CYS A 1 112 ? 3.068 3.171 10.960 1.00 79.81 112 CYS A C 1
ATOM 883 O O . CYS A 1 112 ? 3.954 3.460 10.161 1.00 79.81 112 CYS A O 1
ATOM 885 N N . ILE A 1 113 ? 2.583 1.930 11.069 1.00 75.19 113 ILE A N 1
ATOM 886 C CA . ILE A 1 113 ? 3.047 0.832 10.208 1.00 75.19 113 ILE A CA 1
ATOM 887 C C . ILE A 1 113 ? 2.674 1.096 8.750 1.00 75.19 113 ILE A C 1
ATOM 889 O O . ILE A 1 113 ? 3.522 0.945 7.874 1.00 75.19 113 ILE A O 1
ATOM 893 N N . GLY A 1 114 ? 1.446 1.555 8.487 1.00 69.56 114 GLY A N 1
ATOM 894 C CA . GLY A 1 114 ? 1.044 1.970 7.144 1.00 69.56 114 GLY A CA 1
ATOM 895 C C . GLY A 1 114 ? 1.971 3.048 6.571 1.00 69.56 114 GLY A C 1
ATOM 896 O O . GLY A 1 114 ? 2.467 2.899 5.458 1.00 69.56 114 GLY A O 1
ATOM 897 N N . LEU A 1 115 ? 2.270 4.094 7.351 1.00 77.94 115 LEU A N 1
ATOM 898 C CA . LEU A 1 115 ? 3.181 5.174 6.950 1.00 77.94 115 LEU A CA 1
ATOM 899 C C . LEU A 1 115 ? 4.590 4.646 6.672 1.00 77.94 115 LEU A C 1
ATOM 901 O O . LEU A 1 115 ? 5.191 4.991 5.657 1.00 77.94 115 LEU A O 1
ATOM 905 N N . PHE A 1 116 ? 5.098 3.769 7.531 1.00 77.25 116 PHE A N 1
ATOM 906 C CA . PHE A 1 116 ? 6.410 3.160 7.357 1.00 77.25 116 PHE A CA 1
ATOM 907 C C . PHE A 1 116 ? 6.509 2.363 6.049 1.00 77.25 116 PHE A C 1
ATOM 909 O O . PHE A 1 116 ? 7.466 2.542 5.298 1.00 77.25 116 PHE A O 1
ATOM 916 N N . VAL A 1 117 ? 5.484 1.567 5.719 1.00 70.00 117 VAL A N 1
ATOM 917 C CA . VAL A 1 117 ? 5.407 0.851 4.434 1.00 70.00 117 VAL A CA 1
ATOM 918 C C . VAL A 1 117 ? 5.427 1.833 3.259 1.00 70.00 117 VAL A C 1
ATOM 920 O O . VAL A 1 117 ? 6.204 1.639 2.329 1.00 70.00 117 VAL A O 1
ATOM 923 N N . THR A 1 118 ? 4.662 2.931 3.319 1.00 74.56 118 THR A N 1
ATOM 924 C CA . THR A 1 118 ? 4.675 3.934 2.236 1.00 74.56 118 THR A CA 1
ATOM 925 C C . THR A 1 118 ? 6.036 4.613 2.054 1.00 74.56 118 THR A C 1
ATOM 927 O O . THR A 1 118 ? 6.454 4.853 0.922 1.00 74.56 118 THR A O 1
ATOM 930 N N . ILE A 1 119 ? 6.764 4.879 3.144 1.00 77.62 119 ILE A N 1
ATOM 931 C CA . ILE A 1 119 ? 8.117 5.453 3.091 1.00 77.62 119 ILE A CA 1
ATOM 932 C C . ILE A 1 119 ? 9.082 4.480 2.405 1.00 77.62 119 ILE A C 1
ATOM 934 O O . ILE A 1 119 ? 9.860 4.898 1.547 1.00 77.62 119 ILE A O 1
ATOM 938 N N . ILE A 1 120 ? 8.999 3.183 2.719 1.00 72.44 120 ILE A N 1
ATOM 939 C CA . ILE A 1 120 ? 9.801 2.145 2.054 1.00 72.44 120 ILE A CA 1
ATOM 940 C C . ILE A 1 120 ? 9.525 2.130 0.544 1.00 72.44 120 ILE A C 1
ATOM 942 O O . ILE A 1 120 ? 10.469 2.113 -0.250 1.00 72.44 120 ILE A O 1
ATOM 946 N N . SER A 1 121 ? 8.258 2.210 0.129 1.00 67.81 121 SER A N 1
ATOM 947 C CA . SER A 1 121 ? 7.889 2.251 -1.293 1.00 67.81 121 SER A CA 1
ATOM 948 C C . SER A 1 121 ? 8.468 3.479 -2.017 1.00 67.81 121 SER A C 1
ATOM 950 O O . SER A 1 121 ? 8.906 3.363 -3.166 1.00 67.81 121 SER A O 1
ATOM 952 N N . ILE A 1 122 ? 8.536 4.641 -1.351 1.00 72.06 122 ILE A N 1
ATOM 953 C CA . ILE A 1 122 ? 9.163 5.865 -1.886 1.00 72.06 122 ILE A CA 1
ATOM 954 C C . ILE A 1 122 ? 10.684 5.704 -2.008 1.00 72.06 122 ILE A C 1
ATOM 956 O O . ILE A 1 122 ? 11.254 6.051 -3.044 1.00 72.06 122 ILE A O 1
ATOM 960 N N . ILE A 1 123 ? 11.348 5.147 -0.990 1.00 74.06 123 ILE A N 1
ATOM 961 C CA . ILE A 1 123 ? 12.795 4.874 -1.023 1.00 74.06 123 ILE A CA 1
ATOM 962 C C . ILE A 1 123 ? 13.131 3.942 -2.189 1.00 74.06 123 ILE A C 1
ATOM 964 O O . ILE A 1 123 ? 14.082 4.195 -2.929 1.00 74.06 123 ILE A O 1
ATOM 968 N N . ARG A 1 124 ? 12.316 2.905 -2.408 1.00 69.75 124 ARG A N 1
ATOM 969 C CA . ARG A 1 124 ? 12.466 1.990 -3.542 1.00 69.75 124 ARG A CA 1
ATOM 970 C C . ARG A 1 124 ? 12.352 2.722 -4.880 1.00 69.75 124 ARG A C 1
ATOM 972 O O . ARG A 1 124 ? 13.190 2.499 -5.749 1.00 69.75 124 ARG A O 1
ATOM 979 N N . LEU A 1 125 ? 11.369 3.614 -5.052 1.00 65.88 125 LEU A N 1
ATOM 980 C CA . LEU A 1 125 ? 11.261 4.435 -6.267 1.00 65.88 125 LEU A CA 1
ATOM 981 C C . LEU A 1 125 ? 12.527 5.278 -6.479 1.00 65.88 125 LEU A C 1
ATOM 983 O O . LEU A 1 125 ? 13.064 5.314 -7.584 1.00 65.88 125 LEU A O 1
ATOM 987 N N . TYR A 1 126 ? 13.006 5.946 -5.429 1.00 68.12 126 TYR A N 1
ATOM 988 C CA . TYR A 1 126 ? 14.201 6.784 -5.505 1.00 68.12 126 TYR A CA 1
ATOM 989 C C . TYR A 1 126 ? 15.442 5.974 -5.908 1.00 68.12 126 TYR A C 1
ATOM 991 O O . TYR A 1 126 ? 16.211 6.398 -6.771 1.00 68.12 126 TYR A O 1
ATOM 999 N N . ALA A 1 127 ? 15.591 4.775 -5.343 1.00 65.06 127 ALA A N 1
ATOM 1000 C CA . ALA A 1 127 ? 16.601 3.805 -5.743 1.00 65.06 127 ALA A CA 1
ATOM 1001 C C . ALA A 1 127 ? 16.502 3.494 -7.245 1.00 65.06 127 ALA A C 1
ATOM 1003 O O . ALA A 1 127 ? 17.461 3.718 -7.980 1.00 65.06 127 ALA A O 1
ATOM 1004 N N . ILE A 1 128 ? 15.330 3.069 -7.727 1.00 64.69 128 ILE A N 1
ATOM 1005 C CA . ILE A 1 128 ? 15.089 2.763 -9.148 1.00 64.69 128 ILE A CA 1
ATOM 1006 C C . ILE A 1 128 ? 15.477 3.941 -10.057 1.00 64.69 128 ILE A C 1
ATOM 1008 O O . ILE A 1 128 ? 16.190 3.749 -11.044 1.00 64.69 128 ILE A O 1
ATOM 1012 N N . ALA A 1 129 ? 15.048 5.158 -9.712 1.00 63.59 129 ALA A N 1
ATOM 1013 C CA . ALA A 1 129 ? 15.330 6.364 -10.489 1.00 63.59 129 ALA A CA 1
ATOM 1014 C C . ALA A 1 129 ? 16.833 6.689 -10.540 1.00 63.59 129 ALA A C 1
ATOM 1016 O O . ALA A 1 129 ? 17.346 7.122 -11.572 1.00 63.59 129 ALA A O 1
ATOM 1017 N N . ARG A 1 130 ? 17.566 6.441 -9.447 1.00 61.16 130 ARG A N 1
ATOM 1018 C CA . ARG A 1 130 ? 19.021 6.637 -9.390 1.00 61.16 130 ARG A CA 1
ATOM 1019 C C . ARG A 1 130 ? 19.784 5.553 -10.158 1.00 61.16 130 ARG A C 1
ATOM 1021 O O . ARG A 1 130 ? 20.811 5.841 -10.774 1.00 61.16 130 ARG A O 1
ATOM 1028 N N . TYR A 1 131 ? 19.274 4.324 -10.156 1.00 57.34 131 TYR A N 1
ATOM 1029 C CA . TYR A 1 131 ? 19.936 3.175 -10.772 1.00 57.34 131 TYR A CA 1
ATOM 1030 C C . TYR A 1 131 ? 19.852 3.139 -12.300 1.00 57.34 131 TYR A C 1
ATOM 1032 O O . TYR A 1 131 ? 20.682 2.472 -12.912 1.00 57.34 131 TYR A O 1
ATOM 1040 N N . GLN A 1 132 ? 18.962 3.916 -12.932 1.00 53.59 132 GLN A N 1
ATOM 1041 C CA . GLN A 1 132 ? 18.977 4.099 -14.393 1.00 53.59 132 GLN A CA 1
ATOM 1042 C C . GLN A 1 132 ? 20.282 4.720 -14.927 1.00 53.59 132 GLN A C 1
ATOM 1044 O O . GLN A 1 132 ? 20.564 4.588 -16.113 1.00 53.59 132 GLN A O 1
ATOM 1049 N N . TYR A 1 133 ? 21.078 5.374 -14.073 1.00 51.66 133 TYR A N 1
ATOM 1050 C CA . TYR A 1 133 ? 22.308 6.075 -14.463 1.00 51.66 133 TYR A CA 1
ATOM 1051 C C . TYR A 1 133 ? 23.612 5.361 -14.065 1.00 51.66 133 TYR A C 1
ATOM 1053 O O . TYR A 1 133 ? 24.691 5.882 -14.331 1.00 51.66 133 TYR A O 1
ATOM 1061 N N . SER A 1 134 ? 23.552 4.196 -13.408 1.00 49.75 134 SER A N 1
ATOM 1062 C CA . SER A 1 134 ? 24.748 3.544 -12.845 1.00 49.75 134 SER A CA 1
ATOM 1063 C C . SER A 1 134 ? 25.202 2.348 -13.689 1.00 49.75 134 SER A C 1
ATOM 1065 O O . SER A 1 134 ? 24.415 1.456 -13.984 1.00 49.75 134 SER A O 1
ATOM 1067 N N . THR A 1 135 ? 26.494 2.284 -14.007 1.00 52.84 135 THR A N 1
ATOM 1068 C CA . THR A 1 135 ? 27.145 1.324 -14.922 1.00 52.84 135 THR A CA 1
ATOM 1069 C C . THR A 1 135 ? 27.181 -0.144 -14.461 1.00 52.84 135 THR A C 1
ATOM 1071 O O . THR A 1 135 ? 27.583 -1.003 -15.238 1.00 52.84 135 THR A O 1
ATOM 1074 N N . ASN A 1 136 ? 26.737 -0.469 -13.239 1.00 51.69 136 ASN A N 1
ATOM 1075 C CA . ASN A 1 136 ? 26.765 -1.831 -12.682 1.00 51.69 136 ASN A CA 1
ATOM 1076 C C . ASN A 1 136 ? 25.352 -2.373 -12.409 1.00 51.69 136 ASN A C 1
ATOM 1078 O O . ASN A 1 136 ? 24.823 -2.260 -11.304 1.00 51.69 136 ASN A O 1
ATOM 1082 N N . MET A 1 137 ? 24.743 -2.995 -13.419 1.00 53.25 137 MET A N 1
ATOM 1083 C CA . MET A 1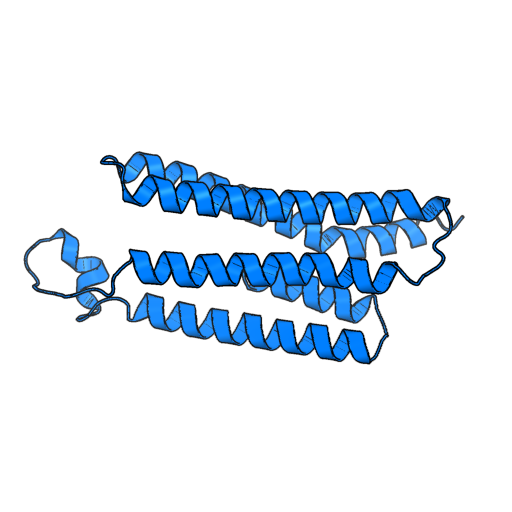 137 ? 23.368 -3.511 -13.372 1.00 53.25 137 MET A CA 1
ATOM 1084 C C . MET A 1 137 ? 23.173 -4.625 -12.319 1.00 53.25 137 MET A C 1
ATOM 1086 O O . MET A 1 137 ? 22.149 -4.658 -11.641 1.00 53.25 137 MET A O 1
ATOM 1090 N N . THR A 1 138 ? 24.176 -5.484 -12.101 1.00 59.44 138 THR A N 1
ATOM 1091 C CA . THR A 1 138 ? 24.078 -6.669 -11.221 1.00 59.44 138 THR A CA 1
ATOM 1092 C C . THR A 1 138 ? 23.978 -6.332 -9.728 1.00 59.44 138 THR A C 1
ATOM 1094 O O . THR A 1 138 ? 23.172 -6.928 -9.020 1.00 59.44 138 THR A O 1
ATOM 1097 N N . TYR A 1 139 ? 24.747 -5.357 -9.231 1.00 58.78 139 TYR A N 1
ATOM 1098 C CA . TYR A 1 139 ? 24.694 -4.954 -7.815 1.00 58.78 139 TYR A CA 1
ATOM 1099 C C . TYR A 1 139 ? 23.366 -4.258 -7.472 1.00 58.78 139 TYR A C 1
ATOM 1101 O O . TYR A 1 139 ? 22.779 -4.465 -6.407 1.00 58.78 139 TYR A O 1
ATOM 1109 N N . ASN A 1 140 ? 22.853 -3.476 -8.423 1.00 62.03 140 ASN A N 1
ATOM 1110 C CA . ASN A 1 140 ? 21.645 -2.680 -8.246 1.00 62.03 140 ASN A CA 1
ATOM 1111 C C . ASN A 1 140 ? 20.379 -3.545 -8.226 1.00 62.03 140 ASN A C 1
ATOM 1113 O O . ASN A 1 140 ? 19.485 -3.289 -7.421 1.00 62.03 140 ASN A O 1
ATOM 1117 N N . VAL A 1 141 ? 20.318 -4.601 -9.046 1.00 66.19 141 VAL A N 1
ATOM 1118 C CA . VAL A 1 141 ? 19.191 -5.552 -9.056 1.00 66.19 141 VAL A CA 1
ATOM 1119 C C . VAL A 1 141 ? 19.069 -6.288 -7.717 1.00 66.19 141 VAL A C 1
ATOM 1121 O O . VAL A 1 141 ? 17.960 -6.429 -7.203 1.00 66.19 141 VAL A O 1
ATOM 1124 N N . THR A 1 142 ? 20.186 -6.688 -7.104 1.00 70.12 142 THR A N 1
ATOM 1125 C CA . THR A 1 142 ? 20.187 -7.371 -5.797 1.00 70.12 142 THR A CA 1
ATOM 1126 C C . THR A 1 142 ? 19.659 -6.472 -4.681 1.00 70.12 142 THR A C 1
ATOM 1128 O O . THR A 1 142 ? 18.823 -6.899 -3.882 1.00 70.12 142 THR A O 1
ATOM 1131 N N . SER A 1 143 ? 20.094 -5.208 -4.641 1.00 69.00 143 SER A N 1
ATOM 1132 C CA . SER A 1 143 ? 19.588 -4.245 -3.654 1.00 69.00 143 SER A CA 1
ATOM 1133 C C . SER A 1 143 ? 18.088 -3.986 -3.841 1.00 69.00 143 SER A C 1
ATOM 1135 O O . SER A 1 143 ? 17.332 -3.977 -2.869 1.00 69.00 143 SER A O 1
ATOM 1137 N N . LEU A 1 144 ? 17.629 -3.870 -5.092 1.00 68.94 144 LEU A N 1
ATOM 1138 C CA . LEU A 1 144 ? 16.211 -3.700 -5.413 1.00 68.94 144 LEU A CA 1
ATOM 1139 C C . LEU A 1 144 ? 15.350 -4.882 -4.953 1.00 68.94 144 LEU A C 1
ATOM 1141 O O . LEU A 1 144 ? 14.243 -4.694 -4.438 1.00 68.94 144 LEU A O 1
ATOM 1145 N N . ALA A 1 145 ? 15.856 -6.100 -5.154 1.00 72.75 145 ALA A N 1
ATOM 1146 C CA . ALA A 1 145 ? 15.175 -7.326 -4.766 1.00 72.75 145 ALA A CA 1
ATOM 1147 C C . ALA A 1 145 ? 15.000 -7.398 -3.243 1.00 72.75 145 ALA A C 1
ATOM 1149 O O . ALA A 1 145 ? 13.894 -7.660 -2.777 1.00 72.75 145 ALA A O 1
ATOM 1150 N N . LEU A 1 146 ? 16.044 -7.075 -2.470 1.00 78.06 146 LEU A N 1
ATOM 1151 C CA . LEU A 1 146 ? 15.975 -7.037 -1.004 1.00 78.06 146 LEU A CA 1
ATOM 1152 C C . LEU A 1 146 ? 14.919 -6.048 -0.499 1.00 78.06 146 LEU A C 1
ATOM 1154 O O . LEU A 1 146 ? 14.076 -6.413 0.320 1.00 78.06 146 LEU A O 1
ATOM 1158 N N . TRP A 1 147 ? 14.907 -4.823 -1.029 1.00 73.56 147 TRP A N 1
ATOM 1159 C CA . TRP A 1 147 ? 13.892 -3.827 -0.671 1.00 73.56 147 TRP A CA 1
ATOM 1160 C C . TRP A 1 147 ? 12.469 -4.287 -1.005 1.00 73.56 147 TRP A C 1
ATOM 1162 O O . TRP A 1 147 ? 11.547 -4.045 -0.229 1.00 73.56 147 TRP A O 1
ATOM 1172 N N . SER A 1 148 ? 12.296 -4.995 -2.123 1.00 73.88 148 SER A N 1
ATOM 1173 C CA . SER A 1 148 ? 10.995 -5.533 -2.539 1.00 73.88 148 SER A CA 1
ATOM 1174 C C . SER A 1 148 ? 10.500 -6.659 -1.623 1.00 73.88 148 SER A C 1
ATOM 1176 O O . SER A 1 148 ? 9.297 -6.762 -1.383 1.00 73.88 148 SER A O 1
ATOM 1178 N N . VAL A 1 149 ? 11.409 -7.489 -1.100 1.00 80.44 149 VAL A N 1
ATOM 1179 C CA . VAL A 1 149 ? 11.083 -8.540 -0.119 1.00 80.44 149 VAL A CA 1
ATOM 1180 C C . VAL A 1 149 ? 10.639 -7.912 1.199 1.00 80.44 149 VAL A C 1
ATOM 1182 O O . VAL A 1 149 ? 9.548 -8.212 1.677 1.00 80.44 149 VAL A O 1
ATOM 1185 N N . ILE A 1 150 ? 11.415 -6.957 1.723 1.00 79.25 150 ILE A N 1
ATOM 1186 C CA . ILE A 1 150 ? 11.080 -6.245 2.967 1.00 79.25 150 ILE A CA 1
ATOM 1187 C C . ILE A 1 150 ? 9.711 -5.560 2.853 1.00 79.25 150 ILE A C 1
ATOM 1189 O O . ILE A 1 150 ? 8.890 -5.627 3.768 1.00 79.25 150 ILE A O 1
ATOM 1193 N N . GLU A 1 151 ? 9.433 -4.922 1.716 1.00 73.88 151 GLU A N 1
ATOM 1194 C CA . GLU A 1 151 ? 8.141 -4.290 1.445 1.00 73.88 151 GLU A CA 1
ATOM 1195 C C . GLU A 1 151 ? 6.986 -5.304 1.434 1.00 73.88 151 GLU A C 1
ATOM 1197 O O . GLU A 1 151 ? 5.913 -5.025 1.980 1.00 73.88 151 GLU A O 1
ATOM 1202 N N . ALA A 1 152 ? 7.187 -6.483 0.839 1.00 77.19 152 ALA A N 1
ATOM 1203 C CA . ALA A 1 152 ? 6.182 -7.541 0.806 1.00 77.19 152 ALA A CA 1
ATOM 1204 C C . ALA A 1 152 ? 5.881 -8.085 2.212 1.00 77.19 152 ALA A C 1
ATOM 1206 O O . ALA A 1 152 ? 4.705 -8.209 2.570 1.00 77.19 152 ALA A O 1
ATOM 1207 N N . ASP A 1 153 ? 6.915 -8.326 3.017 1.00 81.88 153 ASP A N 1
ATOM 1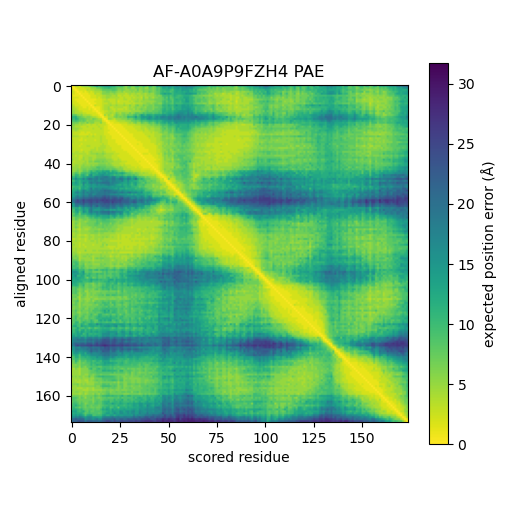208 C CA . ASP A 1 153 ? 6.781 -8.827 4.387 1.00 81.88 153 ASP A CA 1
ATOM 1209 C C . ASP A 1 153 ? 6.072 -7.808 5.287 1.00 81.88 153 ASP A C 1
ATOM 1211 O O . ASP A 1 153 ? 5.100 -8.140 5.971 1.00 81.88 153 ASP A O 1
ATOM 1215 N N . MET A 1 154 ? 6.476 -6.534 5.229 1.00 79.50 154 MET A N 1
ATOM 1216 C CA . MET A 1 154 ? 5.827 -5.461 5.991 1.00 79.50 154 MET A CA 1
ATOM 1217 C C . MET A 1 154 ? 4.376 -5.228 5.551 1.00 79.50 154 MET A C 1
ATOM 1219 O O . MET A 1 154 ? 3.500 -5.015 6.393 1.00 79.50 154 MET A O 1
ATOM 1223 N N . SER A 1 155 ? 4.086 -5.336 4.250 1.00 74.56 155 SER A N 1
ATOM 1224 C CA . SER A 1 155 ? 2.711 -5.288 3.735 1.00 74.56 155 SER A CA 1
ATOM 1225 C C . SER A 1 155 ? 1.864 -6.448 4.265 1.00 74.56 155 SER A C 1
ATOM 1227 O O . SER A 1 155 ? 0.695 -6.254 4.602 1.00 74.56 155 SER A O 1
ATOM 1229 N N . GLY A 1 156 ? 2.446 -7.648 4.365 1.00 76.50 156 GLY A N 1
ATOM 1230 C CA . GLY A 1 156 ? 1.802 -8.822 4.951 1.00 76.50 156 GLY A CA 1
ATOM 1231 C C . GLY A 1 156 ? 1.468 -8.616 6.427 1.00 76.50 156 GLY A C 1
ATOM 1232 O O . GLY A 1 156 ? 0.323 -8.811 6.833 1.00 76.50 156 GLY A O 1
ATOM 1233 N N . VAL A 1 157 ? 2.427 -8.122 7.216 1.00 79.44 157 VAL A N 1
ATOM 1234 C CA . VAL A 1 157 ? 2.195 -7.760 8.624 1.00 79.44 157 VAL A CA 1
ATOM 1235 C C . VAL A 1 157 ? 1.068 -6.731 8.729 1.00 79.44 157 VAL A C 1
ATOM 1237 O O . VAL A 1 157 ? 0.126 -6.929 9.498 1.00 79.44 157 VAL A O 1
ATOM 1240 N N . CYS A 1 158 ? 1.101 -5.680 7.904 1.00 75.19 158 CYS A N 1
ATOM 1241 C CA . CYS A 1 158 ? 0.068 -4.646 7.880 1.00 75.19 158 CYS A CA 1
ATOM 1242 C C . CYS A 1 158 ? -1.328 -5.201 7.544 1.00 75.19 158 CYS A C 1
ATOM 1244 O O . CYS A 1 158 ? -2.322 -4.733 8.101 1.00 75.19 158 CYS A O 1
ATOM 1246 N N . ALA A 1 159 ? -1.419 -6.215 6.678 1.00 75.88 159 ALA A N 1
ATOM 1247 C CA . ALA A 1 159 ? -2.678 -6.871 6.328 1.00 75.88 159 ALA A CA 1
ATOM 1248 C C . ALA A 1 159 ? -3.287 -7.681 7.482 1.00 75.88 159 ALA A C 1
ATOM 1250 O O . ALA A 1 159 ? -4.512 -7.761 7.583 1.00 75.88 159 ALA A O 1
ATOM 1251 N N . CYS A 1 160 ? -2.447 -8.234 8.360 1.00 78.75 160 CYS A N 1
ATOM 1252 C CA . CYS A 1 160 ? -2.864 -9.054 9.499 1.00 78.75 160 CYS A CA 1
ATOM 1253 C C . CYS A 1 160 ? -3.272 -8.226 10.732 1.00 78.75 160 CYS A C 1
ATOM 1255 O O . CYS A 1 160 ? -4.090 -8.667 11.546 1.00 78.75 160 CYS A O 1
ATOM 1257 N N . LEU A 1 161 ? -2.740 -7.005 10.881 1.00 73.50 161 LEU A N 1
ATOM 1258 C CA . LEU A 1 161 ? -2.995 -6.127 12.034 1.00 73.50 161 LEU A CA 1
ATOM 1259 C C . LEU A 1 161 ? -4.486 -5.877 12.335 1.00 73.50 161 LEU A C 1
ATOM 1261 O O . LEU A 1 161 ? -4.870 -5.943 13.509 1.00 73.50 161 LEU A O 1
ATOM 1265 N N . PRO A 1 162 ? -5.366 -5.611 11.350 1.00 70.56 162 PRO A N 1
ATOM 1266 C CA . PRO A 1 162 ? -6.771 -5.348 11.632 1.00 70.56 162 PRO A CA 1
ATOM 1267 C C . PRO A 1 162 ? -7.498 -6.568 12.208 1.00 70.56 162 PRO A C 1
ATOM 1269 O O . PRO A 1 162 ? -8.341 -6.420 13.095 1.00 70.56 162 PRO A O 1
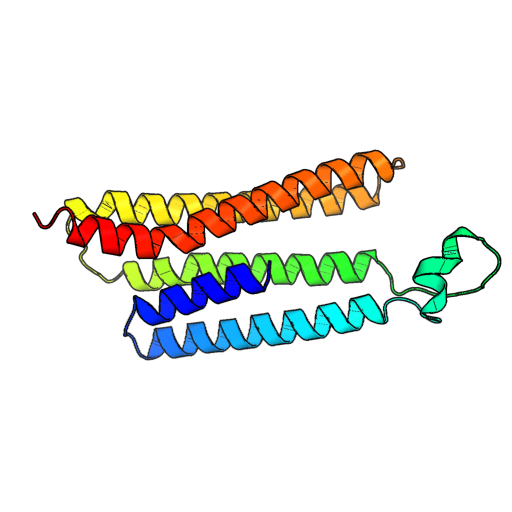ATOM 1272 N N . GLN A 1 163 ? -7.150 -7.778 11.751 1.00 72.38 163 GLN A N 1
ATOM 1273 C CA . GLN A 1 163 ? -7.708 -9.015 12.302 1.00 72.38 163 GLN A CA 1
ATOM 1274 C C . GLN A 1 163 ? -7.113 -9.321 13.680 1.00 72.38 163 GLN A C 1
ATOM 1276 O O . GLN A 1 163 ? -7.855 -9.699 14.587 1.00 72.38 163 GLN A O 1
ATOM 1281 N N . ALA A 1 164 ? -5.814 -9.071 13.874 1.00 73.00 164 ALA A N 1
ATOM 1282 C CA . ALA A 1 164 ? -5.159 -9.194 15.173 1.00 73.00 164 ALA A CA 1
ATOM 1283 C C . ALA A 1 164 ? -5.811 -8.284 16.227 1.00 73.00 164 ALA A C 1
ATOM 1285 O O . ALA A 1 164 ? -6.078 -8.733 17.337 1.00 73.00 164 ALA A O 1
ATOM 1286 N N . ARG A 1 165 ? -6.178 -7.041 15.876 1.00 69.75 165 ARG A N 1
ATOM 1287 C CA . ARG A 1 165 ? -6.960 -6.144 16.752 1.00 69.75 165 ARG A CA 1
ATOM 1288 C C . ARG A 1 165 ? -8.320 -6.713 17.124 1.00 69.75 165 ARG A C 1
ATOM 1290 O O . ARG A 1 165 ? -8.744 -6.562 18.269 1.00 69.75 165 ARG A O 1
ATOM 1297 N N . LEU A 1 166 ? -9.022 -7.310 16.162 1.00 68.56 166 LEU A N 1
ATOM 1298 C CA . LEU A 1 166 ? -10.335 -7.901 16.405 1.00 68.56 166 LEU A CA 1
ATOM 1299 C C . LEU A 1 166 ? -10.225 -9.072 17.392 1.00 68.56 166 LEU A C 1
ATOM 1301 O O . LEU A 1 166 ? -11.028 -9.178 18.315 1.00 68.56 166 LEU A O 1
ATOM 1305 N N . LEU A 1 167 ? -9.192 -9.904 17.228 1.00 72.81 167 LEU A N 1
ATOM 1306 C CA . LEU A 1 167 ? -8.885 -11.016 18.125 1.00 72.81 167 LEU A CA 1
ATOM 1307 C C . LEU A 1 167 ? -8.462 -10.530 19.515 1.00 72.81 167 LEU A C 1
ATOM 1309 O O . LEU A 1 167 ? -9.026 -10.995 20.502 1.00 72.81 167 LEU A O 1
ATOM 1313 N N . LEU A 1 168 ? -7.562 -9.544 19.608 1.00 69.19 168 LEU A N 1
ATOM 1314 C CA . LEU A 1 168 ? -7.125 -8.975 20.889 1.00 69.19 168 LEU A CA 1
ATOM 1315 C C . LEU A 1 168 ? -8.284 -8.332 21.657 1.00 69.19 168 LEU A C 1
ATOM 1317 O O . LEU A 1 168 ? -8.408 -8.537 22.859 1.00 69.19 168 LEU A O 1
ATOM 1321 N N . SER A 1 169 ? -9.174 -7.608 20.967 1.00 67.62 169 SER A N 1
ATOM 1322 C CA . SER A 1 169 ? -10.367 -7.021 21.592 1.00 67.62 169 SER A CA 1
ATOM 1323 C C . SER A 1 169 ? -11.376 -8.070 22.067 1.00 67.62 169 SER A C 1
ATOM 1325 O O . SER A 1 169 ? -12.249 -7.727 22.862 1.00 67.62 169 SER A O 1
ATOM 1327 N N . ARG A 1 170 ? -11.311 -9.305 21.551 1.00 69.38 170 ARG A N 1
ATOM 1328 C CA . ARG A 1 170 ? -12.184 -10.417 21.947 1.00 69.38 170 ARG A CA 1
ATOM 1329 C C . ARG A 1 170 ? -11.565 -11.267 23.060 1.00 69.38 170 ARG A C 1
ATOM 1331 O O . ARG A 1 170 ? -12.307 -11.771 23.892 1.00 69.38 170 ARG A O 1
ATOM 1338 N N . TRP A 1 171 ? -10.238 -11.406 23.073 1.00 74.06 171 TRP A N 1
ATOM 1339 C CA . TRP A 1 171 ? -9.473 -12.116 24.108 1.00 74.06 171 TRP A CA 1
ATOM 1340 C C . TRP A 1 171 ? -9.282 -11.299 25.389 1.00 74.06 171 TRP A C 1
ATOM 1342 O O . TRP A 1 171 ? -9.325 -11.865 26.475 1.00 74.06 171 TRP A O 1
ATOM 1352 N N . PHE A 1 172 ? -9.156 -9.974 25.279 1.00 67.88 172 PHE A N 1
ATOM 1353 C CA . PHE A 1 172 ? -9.170 -9.055 26.418 1.00 67.88 172 PHE A CA 1
ATOM 1354 C C . PHE A 1 172 ? -10.426 -8.171 26.380 1.00 67.88 172 PHE A C 1
ATOM 1356 O O . PHE A 1 172 ? -10.346 -6.983 26.055 1.00 67.88 172 PHE A O 1
ATOM 1363 N N . PRO A 1 173 ? -11.616 -8.729 26.675 1.00 57.34 173 PRO A N 1
ATOM 1364 C CA . PRO A 1 173 ? -12.825 -7.940 26.826 1.00 57.34 173 PRO A CA 1
ATOM 1365 C C . PRO A 1 173 ? -12.799 -7.269 28.206 1.00 57.34 173 PRO A C 1
ATOM 1367 O O . PRO A 1 173 ? -13.318 -7.842 29.159 1.00 57.34 173 PRO A O 1
ATOM 1370 N N . LYS A 1 174 ? -12.144 -6.107 28.337 1.00 49.38 174 LYS A N 1
ATOM 1371 C CA . LYS A 1 174 ? -12.258 -5.184 29.488 1.00 49.38 174 LYS A CA 1
ATOM 1372 C C . LYS A 1 174 ? -11.597 -3.832 29.200 1.00 49.38 174 LYS A C 1
ATOM 1374 O O . LYS A 1 174 ? -10.411 -3.815 28.813 1.00 49.38 174 LYS A O 1
#

Secondary structure (DSSP, 8-state):
-HHHHHHHHHHHHHH---HHHHHHHHHHHHHHHHHHHHHHHHHHTSEESTTHHHHGGGS-S--EE--HHHHHHHHHHHHHHHHHHHHHHHHHHHTTS---TTTHHHHHHHHHHHHHHHHHHHHHHHHHHHHTT-S-HHHHHHHHHHHHHHHHHHHHHHHHHHHHHHHHHHHS--

InterPro domains:
  IPR049326 Rhodopsin domain, fungi [PF20684] (2-170)
  IPR052337 Satratoxin biosynthesis SC1 cluster protein 4-like [PTHR33048] (1-174)

pLDDT: mean 73.46, std 8.38, range [49.38, 90.0]

Foldseek 3Di:
DLVLLLLLLVLVVVPDVDPVLNVVSVVLNVVSVVLVVVLVVCVCVQKVVSVCVVCVVVVPDDIDGHDPVVSLVVNLVVVLVSLVSSLVSVVVVCVVDPDPPVCVVLVVVLSVLSVVLSVLSVVLSVLVVVVVPDPDPVVSVVVSVVSVVVSVVSSVVSSCSSVVVVVVCVVPVD

Mean predicted aligned error: 9.81 Å